Protein AF-A0A7S4P149-F1 (afdb_monomer_lite)

Radius of gyration: 23.35 Å; chains: 1; bounding box: 66×33×59 Å

Structure (mmCIF, N/CA/C/O backbone):
data_AF-A0A7S4P149-F1
#
_entry.id   AF-A0A7S4P149-F1
#
loop_
_atom_site.group_PDB
_atom_site.id
_atom_site.type_symbol
_atom_site.label_atom_id
_atom_site.label_alt_id
_atom_site.label_comp_id
_atom_site.label_asym_id
_atom_site.label_entity_id
_atom_site.label_seq_id
_atom_site.pdbx_PDB_ins_code
_atom_site.Cartn_x
_atom_site.Cartn_y
_atom_site.Cartn_z
_atom_site.occupancy
_atom_site.B_iso_or_equiv
_atom_site.auth_seq_id
_atom_site.auth_comp_id
_atom_site.auth_asym_id
_atom_site.auth_atom_id
_atom_site.pdbx_PDB_model_num
ATOM 1 N N . GLY A 1 1 ? 14.934 14.634 19.424 1.00 36.47 1 GLY A N 1
ATOM 2 C CA . GLY A 1 1 ? 13.562 15.132 19.262 1.00 36.47 1 GLY A CA 1
ATOM 3 C C . GLY A 1 1 ? 12.958 14.289 18.184 1.00 36.47 1 GLY A C 1
ATOM 4 O O . GLY A 1 1 ? 13.504 14.304 17.089 1.00 36.47 1 GLY A O 1
ATOM 5 N N . GLU A 1 2 ? 11.998 13.445 18.537 1.00 40.81 2 GLU A N 1
ATOM 6 C CA . GLU A 1 2 ? 11.382 12.505 17.603 1.00 40.81 2 GLU A CA 1
ATOM 7 C C . GLU A 1 2 ? 10.769 13.319 16.465 1.00 40.81 2 GLU A C 1
ATOM 9 O O . GLU A 1 2 ? 9.887 14.144 16.688 1.00 40.81 2 GLU A O 1
ATOM 14 N N . ALA A 1 3 ? 11.337 13.183 15.266 1.00 51.31 3 ALA A N 1
ATOM 15 C CA . ALA A 1 3 ? 10.701 13.692 14.068 1.00 51.31 3 ALA A CA 1
ATOM 16 C C . ALA A 1 3 ? 9.321 13.036 14.019 1.00 51.31 3 ALA A C 1
ATOM 18 O O . ALA A 1 3 ? 9.245 11.813 14.116 1.00 51.31 3 ALA A O 1
ATOM 19 N N . GLU A 1 4 ? 8.251 13.827 13.950 1.00 53.91 4 GLU A N 1
ATOM 20 C CA . GLU A 1 4 ? 6.920 13.263 13.770 1.00 53.91 4 GLU A CA 1
ATOM 21 C C . GLU A 1 4 ? 6.950 12.363 12.534 1.00 53.91 4 GLU A C 1
ATOM 23 O O . GLU A 1 4 ? 7.187 12.827 11.414 1.00 53.91 4 GLU A O 1
ATOM 28 N N . ASP A 1 5 ? 6.778 11.057 12.744 1.00 62.09 5 ASP A N 1
ATOM 29 C CA . ASP A 1 5 ? 6.598 10.121 11.647 1.00 62.09 5 ASP A CA 1
ATOM 30 C C . ASP A 1 5 ? 5.379 10.599 10.861 1.00 62.09 5 ASP A C 1
ATOM 32 O O . ASP A 1 5 ? 4.280 10.708 11.409 1.00 62.09 5 ASP A O 1
ATOM 36 N N . ALA A 1 6 ? 5.561 10.899 9.573 1.00 87.06 6 ALA A N 1
ATOM 37 C CA . ALA A 1 6 ? 4.443 11.293 8.729 1.00 87.06 6 ALA A CA 1
ATOM 38 C C . ALA A 1 6 ? 3.313 10.234 8.817 1.00 87.06 6 ALA A C 1
ATOM 40 O O . ALA A 1 6 ? 3.589 9.049 9.034 1.00 87.06 6 ALA A O 1
ATOM 41 N N . PRO A 1 7 ? 2.028 10.616 8.681 1.00 91.44 7 PRO A N 1
ATOM 42 C CA . PRO A 1 7 ? 0.908 9.770 9.114 1.00 91.44 7 PRO A CA 1
ATOM 43 C C . PRO A 1 7 ? 0.896 8.339 8.549 1.00 91.44 7 PRO A C 1
ATOM 45 O O . PRO A 1 7 ? 0.476 7.404 9.229 1.00 91.44 7 PRO A O 1
ATOM 48 N N . LEU A 1 8 ? 1.391 8.141 7.321 1.00 92.06 8 LEU A N 1
ATOM 49 C CA . LEU A 1 8 ? 1.495 6.815 6.701 1.00 92.06 8 LEU A CA 1
ATOM 50 C C . LEU A 1 8 ? 2.585 5.942 7.333 1.00 92.06 8 LEU A C 1
ATOM 52 O O . LEU A 1 8 ? 2.407 4.731 7.437 1.00 92.06 8 LEU A O 1
ATOM 56 N N . GLN A 1 9 ? 3.695 6.531 7.767 1.00 92.94 9 GLN A N 1
ATOM 57 C CA . GLN A 1 9 ? 4.779 5.849 8.469 1.00 92.94 9 GLN A CA 1
ATOM 58 C C . GLN A 1 9 ? 4.302 5.386 9.846 1.00 92.94 9 GLN A C 1
ATOM 60 O O . GLN A 1 9 ? 4.514 4.229 10.214 1.00 92.94 9 GLN A O 1
ATOM 65 N N . GLN A 1 10 ? 3.578 6.250 10.565 1.00 92.75 10 GLN A N 1
ATOM 66 C CA . GLN A 1 10 ? 2.970 5.878 11.839 1.00 92.75 10 GLN A CA 1
ATOM 67 C C . GLN A 1 10 ? 1.934 4.760 11.665 1.00 92.75 10 GLN A C 1
ATOM 69 O O . GLN A 1 10 ? 1.968 3.780 12.412 1.00 92.75 10 GLN A O 1
ATOM 74 N N . LEU A 1 11 ? 1.050 4.866 10.666 1.00 92.62 11 LEU A N 1
ATOM 75 C CA . LEU A 1 11 ? 0.077 3.815 10.358 1.00 92.62 11 LEU A CA 1
ATOM 76 C C . LEU A 1 11 ? 0.774 2.486 10.031 1.00 92.62 11 LEU A C 1
ATOM 78 O O . LEU A 1 11 ? 0.410 1.454 10.588 1.00 92.62 11 LEU A O 1
ATOM 82 N N . TYR A 1 12 ? 1.808 2.511 9.186 1.00 92.81 12 TYR A N 1
ATOM 83 C CA . TYR A 1 12 ? 2.596 1.327 8.847 1.00 92.81 12 TYR A CA 1
ATOM 84 C C . TYR A 1 12 ? 3.218 0.670 10.085 1.00 92.81 12 TYR A C 1
ATOM 86 O O . TYR A 1 12 ? 3.110 -0.543 10.258 1.00 92.81 12 TYR A O 1
ATOM 94 N N . ARG A 1 13 ? 3.820 1.461 10.981 1.00 92.88 13 ARG A N 1
ATOM 95 C CA . ARG A 1 13 ? 4.413 0.954 12.226 1.00 92.88 13 ARG A CA 1
ATOM 96 C C . ARG A 1 13 ? 3.376 0.254 13.108 1.00 92.88 13 ARG A C 1
ATOM 98 O O . ARG A 1 13 ? 3.656 -0.824 13.626 1.00 92.88 13 ARG A O 1
ATOM 105 N N . LEU A 1 14 ? 2.190 0.846 13.266 1.00 93.38 14 LEU A N 1
ATOM 106 C CA . LEU A 1 14 ? 1.097 0.252 14.046 1.00 93.38 14 LEU A CA 1
ATOM 107 C C . LEU A 1 14 ? 0.583 -1.047 13.410 1.00 93.38 14 LEU A C 1
ATOM 109 O O . LEU A 1 14 ? 0.349 -2.026 14.117 1.00 93.38 14 LEU A O 1
ATOM 113 N N . LEU A 1 15 ? 0.458 -1.082 12.080 1.00 92.00 15 LEU A N 1
ATOM 114 C CA . LEU A 1 15 ? 0.062 -2.289 11.353 1.00 92.00 15 LEU A CA 1
ATOM 115 C C . LEU A 1 15 ? 1.104 -3.401 11.490 1.00 92.00 15 LEU A C 1
ATOM 117 O O . LEU A 1 15 ? 0.729 -4.536 11.754 1.00 92.00 15 LEU A O 1
ATOM 121 N N . LEU A 1 16 ? 2.396 -3.086 11.378 1.00 92.44 16 LEU A N 1
ATOM 122 C CA . LEU A 1 16 ? 3.466 -4.069 11.544 1.00 92.44 16 LEU A CA 1
ATOM 123 C C . LEU A 1 16 ? 3.532 -4.604 12.981 1.00 92.44 16 LEU A C 1
ATOM 125 O O . LEU A 1 16 ? 3.799 -5.782 13.190 1.00 92.44 16 LEU A O 1
ATOM 129 N N . GLN A 1 17 ? 3.239 -3.765 13.978 1.00 93.19 17 GLN A N 1
ATOM 130 C CA . GLN A 1 17 ? 3.133 -4.209 15.368 1.00 93.19 17 GLN A CA 1
ATOM 131 C C . GLN A 1 17 ? 1.955 -5.177 15.575 1.00 93.19 17 GLN A C 1
ATOM 133 O O . GLN A 1 17 ? 2.093 -6.154 16.310 1.00 93.19 17 GLN A O 1
ATOM 138 N N . ALA A 1 18 ? 0.808 -4.920 14.940 1.00 90.88 18 ALA A N 1
ATOM 139 C CA . ALA A 1 18 ? -0.367 -5.790 15.018 1.00 90.88 18 ALA A CA 1
ATOM 140 C C . ALA A 1 18 ? -0.223 -7.075 14.178 1.00 90.88 18 ALA A C 1
ATOM 142 O O . ALA A 1 18 ? -0.739 -8.125 14.559 1.00 90.88 18 ALA A O 1
ATOM 143 N N . PHE A 1 19 ? 0.492 -6.998 13.053 1.00 88.75 19 PHE A N 1
ATOM 144 C CA . PHE A 1 19 ? 0.683 -8.077 12.084 1.00 88.75 19 PHE A CA 1
ATOM 145 C C . PHE A 1 19 ? 2.176 -8.250 11.755 1.00 88.75 19 PHE A C 1
ATOM 147 O O . PHE A 1 19 ? 2.606 -7.943 10.641 1.00 88.75 19 PHE A O 1
ATOM 154 N N . PRO A 1 20 ? 2.985 -8.773 12.694 1.00 90.75 20 PRO A N 1
ATOM 155 C CA . PRO A 1 20 ? 4.443 -8.834 12.545 1.00 90.75 20 PRO A CA 1
ATOM 156 C C . PRO A 1 20 ? 4.916 -9.729 11.394 1.00 90.75 20 PRO A C 1
ATOM 158 O O . PRO A 1 20 ? 6.050 -9.605 10.955 1.00 90.75 20 PRO A O 1
ATOM 161 N N . HIS A 1 21 ? 4.055 -10.614 10.887 1.00 88.56 21 HIS A N 1
ATOM 162 C CA . HIS A 1 21 ? 4.342 -11.476 9.736 1.00 88.56 21 HIS A CA 1
ATOM 163 C C . HIS A 1 21 ? 4.124 -10.788 8.380 1.00 88.56 21 HIS A C 1
ATOM 165 O O . HIS A 1 21 ? 4.433 -11.370 7.346 1.00 88.56 21 HIS A O 1
ATOM 171 N N . CYS A 1 22 ? 3.559 -9.580 8.364 1.00 87.06 22 CYS A N 1
ATOM 172 C CA . CYS A 1 22 ? 3.346 -8.786 7.155 1.00 87.06 22 CYS A CA 1
ATOM 173 C C . CYS A 1 22 ? 4.493 -7.779 6.964 1.00 87.06 22 CYS A C 1
ATOM 175 O O . CYS A 1 22 ? 4.265 -6.576 6.828 1.00 87.06 22 CYS A O 1
ATOM 177 N N . ASP A 1 23 ? 5.734 -8.263 6.987 1.00 90.56 23 ASP A N 1
ATOM 178 C CA . ASP A 1 23 ? 6.957 -7.455 7.029 1.00 90.56 23 ASP A CA 1
ATOM 179 C C . ASP A 1 23 ? 7.684 -7.346 5.679 1.00 90.56 23 ASP A C 1
ATOM 181 O O . ASP A 1 23 ? 8.797 -6.821 5.629 1.00 90.56 23 ASP A O 1
ATOM 185 N N . ASP A 1 24 ? 7.048 -7.761 4.575 1.00 87.94 24 ASP A N 1
ATOM 186 C CA . ASP A 1 24 ? 7.626 -7.807 3.220 1.00 87.94 24 ASP A CA 1
ATOM 187 C C . ASP A 1 24 ? 8.397 -6.531 2.839 1.00 87.94 24 ASP A C 1
ATOM 189 O O . ASP A 1 24 ? 9.446 -6.583 2.192 1.00 87.94 24 ASP A O 1
ATOM 193 N N . SER A 1 25 ? 7.891 -5.362 3.249 1.00 84.25 25 SER A N 1
ATOM 194 C CA . SER A 1 25 ? 8.538 -4.074 2.973 1.00 84.25 25 SER A CA 1
ATOM 195 C C . SER A 1 25 ? 9.870 -3.913 3.715 1.00 84.25 25 SER A C 1
ATOM 197 O O . SER A 1 25 ? 10.845 -3.448 3.121 1.00 84.25 25 SER A O 1
ATOM 199 N N . ILE A 1 26 ? 9.953 -4.326 4.985 1.00 85.94 26 ILE A N 1
ATOM 200 C CA . ILE A 1 26 ? 11.218 -4.316 5.737 1.00 85.94 26 ILE A CA 1
ATOM 201 C C . ILE A 1 26 ? 12.132 -5.427 5.237 1.00 85.94 26 ILE A C 1
ATOM 203 O O . ILE A 1 26 ? 13.292 -5.152 4.929 1.00 85.94 26 ILE A O 1
ATOM 207 N N . ALA A 1 27 ? 11.613 -6.648 5.101 1.00 86.88 27 ALA A N 1
ATOM 208 C CA . ALA A 1 27 ? 12.392 -7.809 4.690 1.00 86.88 27 ALA A CA 1
ATOM 209 C C . ALA A 1 27 ? 13.079 -7.589 3.332 1.00 86.88 27 ALA A C 1
ATOM 211 O O . ALA A 1 27 ? 14.228 -7.986 3.137 1.00 86.88 27 ALA A O 1
ATOM 212 N N . ARG A 1 28 ? 12.400 -6.910 2.399 1.00 84.38 28 ARG A N 1
ATOM 213 C CA . ARG A 1 28 ? 12.913 -6.686 1.044 1.00 84.38 28 ARG A CA 1
ATOM 214 C C . ARG A 1 28 ? 13.661 -5.369 0.861 1.00 84.38 28 ARG A C 1
ATOM 216 O O . ARG A 1 28 ? 14.620 -5.333 0.092 1.00 84.38 28 ARG A O 1
ATOM 223 N N . PHE A 1 29 ? 13.222 -4.287 1.504 1.00 84.12 29 PHE A N 1
ATOM 224 C CA . PHE A 1 29 ? 13.723 -2.937 1.212 1.00 84.12 29 PHE A CA 1
ATOM 225 C C . PHE A 1 29 ? 14.344 -2.226 2.416 1.00 84.12 29 PHE A C 1
ATOM 227 O O . PHE A 1 29 ? 14.810 -1.100 2.260 1.00 84.12 29 PHE A O 1
ATOM 234 N N . GLN A 1 30 ? 14.348 -2.848 3.601 1.00 88.19 30 GLN A N 1
ATOM 235 C CA . GLN A 1 30 ? 14.827 -2.285 4.875 1.00 88.19 30 GLN A CA 1
ATOM 236 C C . GLN A 1 30 ? 14.105 -1.004 5.328 1.00 88.19 30 GLN A C 1
ATOM 238 O O . GLN A 1 30 ? 14.465 -0.406 6.340 1.00 88.19 30 GLN A O 1
ATOM 243 N N . ARG A 1 31 ? 13.077 -0.565 4.595 1.00 88.06 31 ARG A N 1
ATOM 244 C CA . ARG A 1 31 ? 12.280 0.625 4.894 1.00 88.06 31 ARG A CA 1
ATOM 245 C C . ARG A 1 31 ? 10.908 0.542 4.241 1.00 88.06 31 ARG A C 1
ATOM 247 O O . ARG A 1 31 ? 10.738 -0.088 3.200 1.00 88.06 31 ARG A O 1
ATOM 254 N N . PHE A 1 32 ? 9.953 1.267 4.811 1.00 90.06 32 PHE A N 1
ATOM 255 C CA . PHE A 1 32 ? 8.665 1.523 4.180 1.00 90.06 32 PHE A CA 1
ATOM 256 C C . PHE A 1 32 ? 8.741 2.781 3.309 1.00 90.06 32 PHE A C 1
ATOM 258 O O . PHE A 1 32 ? 9.099 3.858 3.786 1.00 90.06 32 PHE A O 1
ATOM 265 N N . VAL A 1 33 ? 8.401 2.641 2.028 1.00 89.81 33 VAL A N 1
ATOM 266 C CA . VAL A 1 33 ? 8.249 3.762 1.091 1.00 89.81 33 VAL A CA 1
ATOM 267 C C . VAL A 1 33 ? 6.829 3.695 0.535 1.00 89.81 33 VAL A C 1
ATOM 269 O O . VAL A 1 33 ? 6.558 2.796 -0.264 1.00 89.81 33 VAL A O 1
ATOM 272 N N . PRO A 1 34 ? 5.906 4.583 0.945 1.00 90.19 34 PRO A N 1
ATOM 273 C CA . PRO A 1 34 ? 4.542 4.564 0.434 1.00 90.19 34 PRO A CA 1
ATOM 274 C C . PRO A 1 34 ? 4.544 4.917 -1.056 1.00 90.19 34 PRO A C 1
ATOM 276 O O . PRO A 1 34 ? 5.005 5.986 -1.452 1.00 90.19 34 PRO A O 1
ATOM 279 N N . HIS A 1 35 ? 4.048 4.004 -1.886 1.00 89.31 35 HIS A N 1
ATOM 280 C CA . HIS A 1 35 ? 3.960 4.179 -3.332 1.00 89.31 35 HIS A CA 1
ATOM 281 C C . HIS A 1 35 ? 2.784 3.379 -3.898 1.00 89.31 35 HIS A C 1
ATOM 283 O O . HIS A 1 35 ? 2.312 2.424 -3.280 1.00 89.31 35 HIS A O 1
ATOM 289 N N . LEU A 1 36 ? 2.337 3.755 -5.095 1.00 89.00 36 LEU A N 1
ATOM 290 C CA . LEU A 1 36 ? 1.383 2.986 -5.885 1.00 89.00 36 LEU A CA 1
ATOM 291 C C . LEU A 1 36 ? 2.124 2.381 -7.077 1.00 89.00 36 LEU A C 1
ATOM 293 O O . LEU A 1 36 ? 2.741 3.099 -7.862 1.00 89.00 36 LEU A O 1
ATOM 297 N N . SER A 1 37 ? 2.083 1.056 -7.205 1.00 88.75 37 SER A N 1
ATOM 298 C CA . SER A 1 37 ? 2.637 0.381 -8.380 1.00 88.75 37 SER A CA 1
ATOM 299 C C . SER A 1 37 ? 1.753 0.659 -9.598 1.00 88.75 37 SER A C 1
ATOM 301 O O . SER A 1 37 ? 0.573 0.326 -9.581 1.00 88.75 37 SER A O 1
ATOM 303 N N . LEU A 1 38 ? 2.327 1.236 -10.657 1.00 86.44 38 LEU A N 1
ATOM 304 C CA . LEU A 1 38 ? 1.629 1.487 -11.931 1.00 86.44 38 LEU A CA 1
ATOM 305 C C . LEU A 1 38 ? 1.824 0.353 -12.949 1.00 86.44 38 LEU A C 1
ATOM 307 O O . LEU A 1 38 ? 1.060 0.222 -13.899 1.00 86.44 38 LEU A O 1
ATOM 311 N N . GLY A 1 39 ? 2.848 -0.475 -12.749 1.00 85.31 39 GLY A N 1
ATOM 312 C CA . GLY A 1 39 ? 3.175 -1.601 -13.612 1.00 85.31 39 GLY A CA 1
ATOM 313 C C . GLY A 1 39 ? 4.453 -2.302 -13.163 1.00 85.31 39 GLY A C 1
ATOM 314 O O . GLY A 1 39 ? 5.169 -1.824 -12.282 1.00 85.31 39 GLY A O 1
ATOM 315 N N . GLN A 1 40 ? 4.721 -3.460 -13.762 1.00 84.25 40 GLN A N 1
ATOM 316 C CA . GLN A 1 40 ? 5.949 -4.228 -13.573 1.00 84.25 40 GLN A CA 1
ATOM 317 C C . GLN A 1 40 ? 6.443 -4.684 -14.947 1.00 84.25 40 GLN A C 1
ATOM 319 O O . GLN A 1 40 ? 5.678 -5.265 -15.716 1.00 84.25 40 GLN A O 1
ATOM 324 N N . TRP A 1 41 ? 7.717 -4.440 -15.251 1.00 85.12 41 TRP A N 1
ATOM 325 C CA . TRP A 1 41 ? 8.327 -4.794 -16.535 1.00 85.12 41 TRP A CA 1
ATOM 326 C C . TRP A 1 41 ? 9.443 -5.811 -16.335 1.00 85.12 41 TRP A C 1
ATOM 328 O O . TRP A 1 41 ? 10.150 -5.789 -15.330 1.00 85.12 41 TRP A O 1
ATOM 338 N N . LYS A 1 42 ? 9.587 -6.722 -17.303 1.00 81.31 42 LYS A N 1
ATOM 339 C CA . LYS A 1 42 ? 10.648 -7.743 -17.299 1.00 81.31 42 LYS A CA 1
ATOM 340 C C . LYS A 1 42 ? 11.981 -7.206 -17.820 1.00 81.31 42 LYS A C 1
ATOM 342 O O . LYS A 1 42 ? 13.021 -7.770 -17.501 1.00 81.31 42 LYS A O 1
ATOM 347 N N . THR A 1 43 ? 11.946 -6.151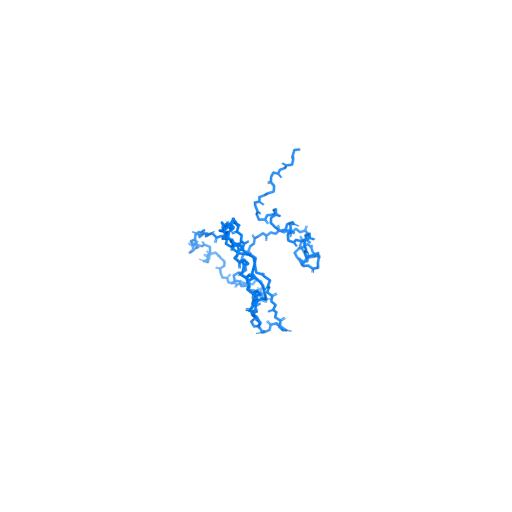 -18.631 1.00 81.94 43 THR A N 1
ATOM 348 C CA . THR A 1 43 ? 13.119 -5.521 -19.242 1.00 81.94 43 THR A CA 1
ATOM 349 C C . THR A 1 43 ? 13.293 -4.101 -18.713 1.00 81.94 43 THR A C 1
ATOM 351 O O . THR A 1 43 ? 12.323 -3.436 -18.348 1.00 81.94 43 THR A O 1
ATOM 354 N N . LEU A 1 44 ? 14.546 -3.639 -18.679 1.00 73.31 44 LEU A N 1
ATOM 355 C CA . LEU A 1 44 ? 14.916 -2.295 -18.219 1.00 73.31 44 LEU A CA 1
ATOM 356 C C . LEU A 1 44 ? 14.414 -1.174 -19.137 1.00 73.31 44 LEU A C 1
ATOM 358 O O . LEU A 1 44 ? 14.368 -0.028 -18.709 1.00 73.31 44 LEU A O 1
ATOM 362 N N . GLU A 1 45 ? 14.034 -1.496 -20.375 1.00 78.44 45 GLU A N 1
ATOM 363 C CA . GLU A 1 45 ? 13.515 -0.518 -21.338 1.00 78.44 45 GLU A CA 1
ATOM 364 C C . GLU A 1 45 ? 12.200 0.115 -20.860 1.00 78.44 45 GLU A C 1
ATOM 366 O O . GLU A 1 45 ? 11.955 1.280 -21.163 1.00 78.44 45 GLU A O 1
ATOM 371 N N . GLY A 1 46 ? 11.416 -0.608 -20.042 1.00 68.81 46 GLY A N 1
ATOM 372 C CA . GLY A 1 46 ? 10.219 -0.085 -19.380 1.00 68.81 46 GLY A CA 1
ATOM 373 C C . GLY A 1 46 ? 9.198 0.548 -20.340 1.00 68.81 46 GLY A C 1
ATOM 374 O O . GLY A 1 46 ? 9.283 0.394 -21.557 1.00 68.81 46 GLY A O 1
ATOM 375 N N . PRO A 1 47 ? 8.177 1.246 -19.823 1.00 77.00 47 PRO A N 1
ATOM 376 C CA . PRO A 1 47 ? 7.395 2.171 -20.629 1.00 77.00 47 PRO A CA 1
ATOM 377 C C . PR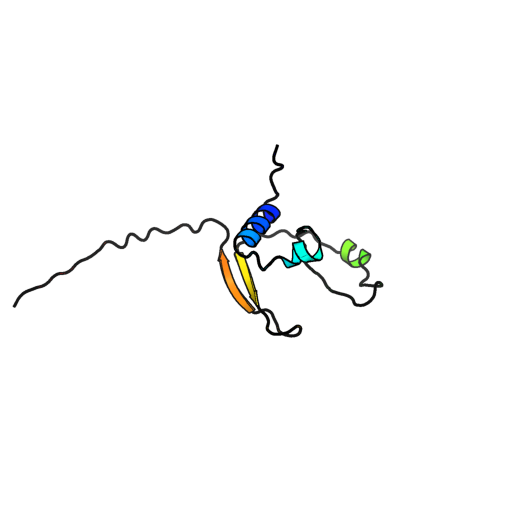O A 1 47 ? 8.198 3.480 -20.792 1.00 77.00 47 PRO A C 1
ATOM 379 O O . PRO A 1 47 ? 9.123 3.736 -20.016 1.00 77.00 47 PRO A O 1
ATOM 382 N N . PRO A 1 48 ? 7.832 4.370 -21.726 1.00 80.00 48 PRO A N 1
ATOM 383 C CA . PRO A 1 48 ? 8.438 5.695 -21.811 1.00 80.00 48 PRO A CA 1
ATOM 384 C C . PRO A 1 48 ? 8.040 6.547 -20.588 1.00 80.00 48 PRO A C 1
ATOM 386 O O . PRO A 1 48 ? 7.094 7.331 -20.648 1.00 80.00 48 PRO A O 1
ATOM 389 N N . ILE A 1 49 ? 8.759 6.397 -19.468 1.00 84.62 49 ILE A N 1
ATOM 390 C CA . ILE A 1 49 ? 8.470 7.059 -18.180 1.00 84.62 49 ILE A CA 1
ATOM 391 C C . ILE A 1 49 ? 8.323 8.573 -18.351 1.00 84.62 49 ILE A C 1
ATOM 393 O O . ILE A 1 49 ? 7.370 9.144 -17.838 1.00 84.62 49 ILE A O 1
ATOM 397 N N . ALA A 1 50 ? 9.181 9.200 -19.159 1.00 83.94 50 ALA A N 1
ATOM 398 C CA . ALA A 1 50 ? 9.116 10.634 -19.438 1.00 83.94 50 ALA A CA 1
ATOM 399 C C . ALA A 1 50 ? 7.776 11.077 -20.061 1.00 83.94 50 ALA A C 1
ATOM 401 O O . ALA A 1 50 ? 7.301 12.175 -19.786 1.00 83.94 50 ALA A O 1
ATOM 402 N N . GLN A 1 51 ? 7.143 10.233 -20.886 1.00 86.00 51 GLN A N 1
ATOM 403 C CA . GLN A 1 51 ? 5.823 10.534 -21.451 1.00 86.00 51 GLN A CA 1
ATOM 404 C C . GLN A 1 51 ? 4.733 10.424 -20.383 1.00 86.00 51 GLN A C 1
ATOM 406 O O . GLN A 1 51 ? 3.860 11.287 -20.311 1.00 86.00 51 GLN A O 1
ATOM 411 N N . LEU A 1 52 ? 4.811 9.396 -19.531 1.00 85.75 52 LEU A N 1
ATOM 412 C CA . LEU A 1 52 ? 3.883 9.225 -18.415 1.00 85.75 52 LEU A CA 1
ATOM 413 C C . LEU A 1 52 ? 3.974 10.415 -17.451 1.00 85.75 52 LEU A C 1
ATOM 415 O O . LEU A 1 52 ? 2.949 11.017 -17.143 1.00 85.75 52 LEU A O 1
ATOM 419 N N . GLU A 1 53 ? 5.189 10.794 -17.048 1.00 87.50 53 GLU A N 1
ATOM 420 C CA . GLU A 1 53 ? 5.460 11.938 -16.169 1.00 87.50 53 GLU A CA 1
ATOM 421 C C . GLU A 1 53 ? 4.950 13.258 -16.754 1.00 87.50 53 GLU A C 1
ATOM 423 O O . GLU A 1 53 ? 4.321 14.034 -16.038 1.00 87.50 53 GLU A O 1
ATOM 428 N N . ALA A 1 54 ? 5.161 13.501 -18.053 1.00 91.19 54 ALA A N 1
ATOM 429 C CA . ALA A 1 54 ? 4.702 14.723 -18.716 1.00 91.19 54 ALA A CA 1
ATOM 430 C C . ALA A 1 54 ? 3.170 14.865 -18.727 1.00 91.19 54 ALA A C 1
ATOM 432 O O . ALA A 1 54 ? 2.654 15.980 -18.716 1.00 91.19 54 ALA A O 1
ATOM 433 N N . SER A 1 55 ? 2.450 13.741 -18.748 1.00 90.94 55 SER A N 1
ATOM 434 C CA . SER A 1 55 ? 0.983 13.696 -18.714 1.00 90.94 55 SER A CA 1
ATOM 435 C C . SER A 1 55 ? 0.392 13.525 -17.310 1.00 90.94 55 SER A C 1
ATOM 437 O O . SER A 1 55 ? -0.826 13.433 -17.172 1.00 90.94 55 SER A O 1
ATOM 439 N N . TRP A 1 56 ? 1.226 13.430 -16.268 1.00 91.38 56 TRP A N 1
ATOM 440 C CA . TRP A 1 56 ? 0.761 13.024 -14.946 1.00 91.38 56 TRP A CA 1
ATOM 441 C C . TRP A 1 56 ? 0.052 14.154 -14.200 1.00 91.38 56 TRP A C 1
ATOM 443 O O . TRP A 1 56 ? 0.656 15.163 -13.826 1.00 91.38 56 TRP A O 1
ATOM 453 N N . GLU A 1 57 ? -1.216 13.937 -13.869 1.00 93.25 57 GLU A N 1
ATOM 454 C CA . GLU A 1 57 ? -1.975 14.835 -13.007 1.00 93.25 57 GLU A CA 1
ATOM 455 C C . GLU A 1 57 ? -1.895 14.387 -11.543 1.00 93.25 57 GLU A C 1
ATOM 457 O O . GLU A 1 57 ? -2.208 13.250 -11.174 1.00 93.25 57 GLU A O 1
ATOM 462 N N . LYS A 1 58 ? -1.469 15.302 -10.665 1.00 90.88 58 LYS A N 1
ATOM 463 C CA . LYS A 1 58 ? -1.425 15.033 -9.224 1.00 90.88 58 LYS A CA 1
ATOM 464 C C . LYS A 1 58 ? -2.841 14.837 -8.698 1.00 90.88 58 LYS A C 1
ATOM 466 O O . LYS A 1 58 ? -3.688 15.709 -8.843 1.00 90.88 58 LYS A O 1
ATOM 471 N N . SER A 1 59 ? -3.049 13.717 -8.020 1.00 90.44 59 SER A N 1
ATOM 472 C CA . SER A 1 59 ? -4.323 13.367 -7.403 1.00 90.44 59 SER A CA 1
ATOM 473 C C . SER A 1 59 ? -4.166 13.255 -5.892 1.00 90.44 59 SER A C 1
ATOM 475 O O . SER A 1 59 ? -3.135 12.796 -5.396 1.00 90.44 59 SER A O 1
ATOM 477 N N . SER A 1 60 ? -5.201 13.656 -5.163 1.00 93.06 60 SER A N 1
ATOM 478 C CA . SER A 1 60 ? -5.314 13.455 -3.722 1.00 93.06 60 SER A CA 1
ATOM 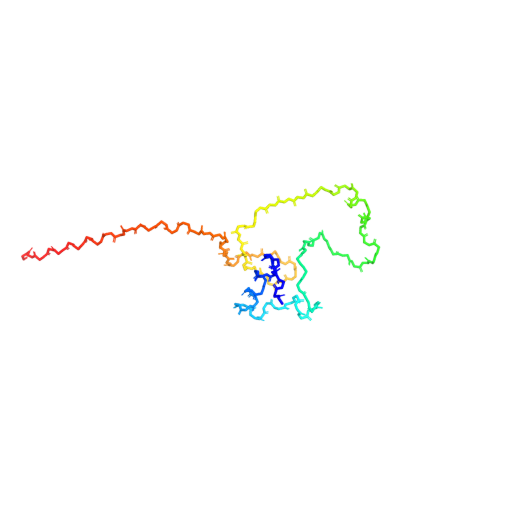479 C C . SER A 1 60 ? -6.687 12.884 -3.394 1.00 93.06 60 SER A C 1
ATOM 481 O O . SER A 1 60 ? -7.672 13.139 -4.083 1.00 93.06 60 SER A O 1
ATOM 483 N N . PHE A 1 61 ? -6.742 12.062 -2.353 1.00 92.56 61 PHE A N 1
ATOM 484 C CA . PHE A 1 61 ? -7.973 11.435 -1.899 1.00 92.56 61 PHE A CA 1
ATOM 485 C C . PHE A 1 61 ? -7.886 11.132 -0.406 1.00 92.56 61 PHE A C 1
ATOM 487 O O . PHE A 1 61 ? -6.798 11.032 0.166 1.00 92.56 61 PHE A O 1
ATOM 494 N N . LEU A 1 62 ? -9.050 10.986 0.222 1.00 92.69 62 LEU A N 1
ATOM 495 C CA . LEU A 1 62 ? -9.152 10.557 1.610 1.00 92.69 62 LEU A CA 1
ATOM 496 C C . LEU A 1 62 ? -8.988 9.036 1.696 1.00 92.69 62 LEU A C 1
ATOM 498 O O . LEU A 1 62 ? -9.673 8.293 0.994 1.00 92.69 62 LEU A O 1
ATOM 502 N N . VAL A 1 63 ? -8.124 8.573 2.597 1.00 92.69 63 VAL A N 1
ATOM 503 C CA . VAL A 1 63 ? -8.017 7.150 2.935 1.00 92.69 63 VAL A CA 1
ATOM 504 C C . VAL A 1 63 ? -8.955 6.867 4.103 1.00 92.69 63 VAL A C 1
ATOM 506 O O . VAL A 1 63 ? -8.738 7.365 5.203 1.00 92.69 63 VAL A O 1
ATOM 509 N N . SER A 1 64 ? -10.001 6.080 3.859 1.00 94.50 64 SER A N 1
ATOM 510 C CA . SER A 1 64 ? -11.023 5.766 4.865 1.00 94.50 64 SER A CA 1
ATOM 511 C C . SER A 1 64 ? -10.878 4.384 5.489 1.00 94.50 64 SER A C 1
ATOM 513 O O . SER A 1 64 ? -11.523 4.127 6.493 1.00 94.50 64 SER A O 1
ATOM 515 N N . HIS A 1 65 ? -10.082 3.483 4.906 1.00 95.12 65 HIS A N 1
ATOM 516 C CA . HIS A 1 65 ? -9.969 2.100 5.368 1.00 95.12 65 HIS A CA 1
ATOM 517 C C . HIS A 1 65 ? -8.576 1.522 5.115 1.00 95.12 65 HIS A C 1
ATOM 519 O O . HIS A 1 65 ? -7.903 1.891 4.149 1.00 95.12 65 HIS A O 1
ATOM 525 N N . VAL A 1 66 ? -8.198 0.544 5.937 1.00 93.88 66 VAL A N 1
ATOM 526 C CA . VAL A 1 66 ? -7.131 -0.425 5.653 1.00 93.88 66 VAL A CA 1
ATOM 527 C C . VAL A 1 66 ? -7.773 -1.779 5.388 1.00 93.88 66 VAL A C 1
ATOM 529 O O . VAL A 1 66 ? -8.640 -2.212 6.142 1.00 93.88 66 VAL A O 1
ATOM 532 N N . TYR A 1 67 ? -7.339 -2.467 4.336 1.00 93.19 67 TYR A N 1
ATOM 533 C CA . TYR A 1 67 ? -7.890 -3.767 3.965 1.00 93.19 67 TYR A CA 1
ATOM 534 C C . TYR A 1 67 ? -6.862 -4.875 4.161 1.00 93.19 67 TYR A C 1
ATOM 536 O O . TYR A 1 67 ? -5.735 -4.774 3.677 1.00 93.19 67 TYR A O 1
ATOM 544 N N . LEU A 1 68 ? -7.278 -5.964 4.808 1.00 91.06 68 LEU A N 1
ATOM 545 C CA . LEU A 1 68 ? -6.566 -7.234 4.728 1.00 91.06 68 LEU A CA 1
ATOM 546 C C . LEU A 1 68 ? -6.991 -7.925 3.434 1.00 91.06 68 LEU A C 1
ATOM 548 O O . LEU A 1 68 ? -8.173 -8.223 3.245 1.00 91.06 68 LEU A O 1
ATOM 552 N N . ILE A 1 69 ? -6.029 -8.183 2.554 1.00 93.50 69 ILE A N 1
ATOM 553 C CA . ILE A 1 69 ? -6.262 -8.825 1.261 1.00 93.50 69 ILE A CA 1
ATOM 554 C C . ILE A 1 69 ? -5.570 -10.181 1.187 1.00 93.50 69 ILE A C 1
ATOM 556 O O . ILE A 1 69 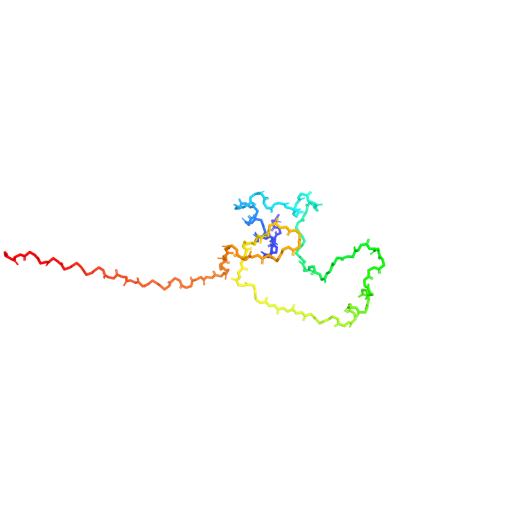? -4.535 -10.403 1.810 1.00 93.50 69 ILE A O 1
ATOM 560 N N . ALA A 1 70 ? -6.133 -11.087 0.394 1.00 93.31 70 ALA A N 1
ATOM 561 C CA . ALA A 1 70 ? -5.555 -12.404 0.163 1.00 93.31 70 ALA A CA 1
ATOM 562 C C . ALA A 1 70 ? -5.743 -12.852 -1.288 1.00 93.31 70 ALA A C 1
ATOM 564 O O . ALA A 1 70 ? -6.717 -12.485 -1.944 1.00 93.31 70 ALA A O 1
ATOM 565 N N . ARG A 1 71 ? -4.832 -13.695 -1.773 1.00 95.81 71 ARG A N 1
ATOM 566 C CA . ARG A 1 71 ? -4.934 -14.407 -3.056 1.00 95.81 71 ARG A CA 1
ATOM 567 C C . ARG A 1 71 ? -4.300 -15.789 -2.916 1.00 95.81 71 ARG A C 1
ATOM 569 O O . ARG A 1 71 ? -3.424 -15.959 -2.072 1.00 95.81 71 ARG A O 1
ATOM 576 N N . SER A 1 72 ? -4.757 -16.760 -3.702 1.00 95.12 72 SER A N 1
ATOM 577 C CA . SER A 1 72 ? -4.267 -18.146 -3.622 1.00 95.12 72 SER A CA 1
ATOM 578 C C . SER A 1 72 ? -3.080 -18.403 -4.556 1.00 95.12 72 SER A C 1
ATOM 580 O O . SER A 1 72 ? -2.232 -19.239 -4.257 1.00 95.12 72 SER A O 1
ATOM 582 N N . GLY A 1 73 ? -2.976 -17.646 -5.649 1.00 93.69 73 GLY A N 1
ATOM 583 C CA . GLY A 1 73 ? -1.872 -17.714 -6.597 1.00 93.69 73 GLY A CA 1
ATOM 584 C C . GLY A 1 73 ? -1.548 -16.365 -7.233 1.00 93.69 73 GLY A C 1
ATOM 585 O O . GLY A 1 73 ? -2.238 -15.367 -7.039 1.00 93.69 73 GLY A O 1
ATOM 586 N N . PHE A 1 74 ? -0.465 -16.332 -8.012 1.00 89.62 74 PHE A N 1
ATOM 587 C CA . PHE A 1 74 ? 0.013 -15.111 -8.670 1.00 89.62 74 PHE A CA 1
ATOM 588 C C . PHE A 1 74 ? -1.010 -14.516 -9.650 1.00 89.62 74 PHE A C 1
ATOM 590 O O . PHE A 1 74 ? -1.122 -13.294 -9.741 1.00 89.62 74 PHE A O 1
ATOM 597 N N . HIS A 1 75 ? -1.750 -15.377 -10.355 1.00 93.19 75 HIS A N 1
ATOM 598 C CA . HIS A 1 75 ? -2.744 -14.989 -11.358 1.00 93.19 75 HIS A CA 1
ATOM 599 C C . HIS A 1 75 ? -4.137 -14.718 -10.779 1.00 93.19 75 HIS A C 1
ATOM 601 O O . HIS A 1 75 ? -4.997 -14.219 -11.502 1.00 93.19 75 HIS A O 1
ATOM 607 N N . ASP A 1 76 ? -4.364 -15.017 -9.499 1.00 95.94 76 ASP A N 1
ATOM 608 C CA . ASP A 1 76 ? -5.669 -14.814 -8.882 1.00 95.94 76 ASP A CA 1
ATOM 609 C C . ASP A 1 76 ? -5.848 -13.351 -8.461 1.00 95.94 76 ASP A C 1
ATOM 611 O O . ASP A 1 76 ? -4.910 -12.739 -7.927 1.00 95.94 76 ASP A O 1
ATOM 615 N N . PRO A 1 77 ? -7.055 -12.782 -8.632 1.00 95.62 77 PRO A N 1
ATOM 616 C CA . PRO A 1 77 ? -7.361 -11.477 -8.075 1.00 95.62 77 PRO A CA 1
ATOM 617 C C . PRO A 1 77 ? -7.282 -11.519 -6.546 1.00 95.62 77 PRO A C 1
ATOM 619 O O . PRO A 1 77 ? -7.588 -12.527 -5.901 1.00 95.62 77 PRO A O 1
ATOM 622 N N . PHE A 1 78 ? -6.905 -10.390 -5.949 1.00 95.81 78 PHE A N 1
ATOM 623 C CA . PHE A 1 78 ? -7.032 -10.224 -4.509 1.00 95.81 78 PHE A CA 1
ATOM 624 C C . PHE A 1 78 ? -8.506 -10.180 -4.111 1.00 95.81 78 PHE A C 1
ATOM 626 O O . PHE A 1 78 ? -9.313 -9.497 -4.741 1.00 95.81 78 PHE A O 1
ATOM 633 N N . ARG A 1 79 ? -8.839 -10.860 -3.015 1.00 97.06 79 ARG A N 1
ATOM 634 C CA . ARG A 1 79 ? -10.105 -10.684 -2.299 1.00 97.06 79 ARG A CA 1
ATOM 635 C C . ARG A 1 79 ? -9.875 -9.878 -1.029 1.00 97.06 79 ARG A C 1
ATOM 637 O O . ARG A 1 79 ? -8.828 -10.018 -0.393 1.00 97.06 79 ARG A O 1
ATOM 644 N N . VAL A 1 80 ? -10.875 -9.099 -0.636 1.00 96.56 80 VAL A N 1
ATOM 645 C CA . VAL A 1 80 ? -10.917 -8.459 0.682 1.00 96.56 80 VAL A CA 1
ATOM 646 C C . VAL A 1 80 ? -11.336 -9.502 1.714 1.00 96.56 80 VAL A C 1
ATOM 648 O O . VAL A 1 80 ? -12.366 -10.152 1.561 1.00 96.56 80 VAL A O 1
ATOM 651 N N . VAL A 1 81 ? -10.518 -9.677 2.748 1.00 95.00 81 VAL A N 1
ATOM 652 C CA . VAL A 1 81 ? -10.788 -10.567 3.888 1.00 95.00 81 VAL A CA 1
ATOM 653 C C . VAL A 1 81 ? -11.374 -9.777 5.051 1.00 95.00 81 VAL A C 1
ATOM 655 O O . VAL A 1 81 ? -12.289 -10.248 5.718 1.00 95.00 81 VAL A O 1
ATOM 658 N N . TYR A 1 82 ? -10.850 -8.575 5.287 1.00 92.56 82 TYR A N 1
ATOM 659 C CA . TYR A 1 82 ? -11.302 -7.697 6.358 1.00 92.56 82 TYR A CA 1
ATOM 660 C C . TYR A 1 82 ? -11.071 -6.233 5.982 1.00 92.56 82 TYR A C 1
ATOM 662 O O . TYR A 1 82 ? -10.148 -5.927 5.222 1.00 92.56 82 TYR A O 1
ATOM 670 N N . ALA A 1 83 ? -11.890 -5.340 6.531 1.00 93.94 83 ALA A N 1
ATOM 671 C CA . ALA A 1 83 ? -11.770 -3.899 6.369 1.00 93.94 83 ALA A CA 1
ATOM 672 C C . ALA A 1 83 ? -11.731 -3.239 7.750 1.00 93.94 83 ALA A C 1
ATOM 674 O O . ALA A 1 83 ? -12.612 -3.465 8.576 1.00 93.94 83 ALA A O 1
ATOM 675 N N . VAL A 1 84 ? -10.705 -2.431 7.996 1.00 91.38 84 VAL A N 1
ATOM 676 C CA . VAL A 1 84 ? -10.552 -1.625 9.207 1.00 91.38 84 VAL A CA 1
ATOM 677 C C . VAL A 1 84 ? -10.879 -0.181 8.838 1.00 91.38 84 VAL A C 1
ATOM 679 O O . VAL A 1 84 ? -10.106 0.411 8.078 1.00 91.38 84 VAL A O 1
ATOM 682 N N . PRO A 1 85 ? -11.996 0.393 9.315 1.00 93.19 85 PRO A N 1
ATOM 683 C CA . PRO A 1 85 ? -12.283 1.801 9.092 1.00 93.19 85 PRO A CA 1
ATOM 684 C C . PRO A 1 85 ? -11.234 2.671 9.791 1.00 93.19 85 PRO A C 1
ATOM 686 O O . PRO A 1 85 ? -10.773 2.377 10.894 1.00 93.19 85 PRO A O 1
ATOM 689 N N . LEU A 1 86 ? -10.832 3.742 9.117 1.00 90.19 86 LEU A N 1
ATOM 690 C CA . LEU A 1 86 ? -9.956 4.784 9.630 1.00 90.19 86 LEU A CA 1
ATOM 691 C C . LEU A 1 86 ? -10.778 6.042 9.903 1.00 90.19 86 LEU A C 1
ATOM 693 O O . LEU A 1 86 ? -11.639 6.427 9.113 1.00 90.19 86 LEU A O 1
ATOM 697 N N . GLY A 1 87 ? -10.454 6.717 11.003 1.00 86.38 87 GLY A N 1
ATOM 698 C CA . GLY A 1 87 ? -11.231 7.842 11.516 1.00 86.38 87 GLY A CA 1
ATOM 699 C C . GLY A 1 87 ? -12.090 7.430 12.707 1.00 86.38 87 GLY A C 1
ATOM 700 O O . GLY A 1 87 ? -12.060 6.285 13.151 1.00 86.38 87 GLY A O 1
ATOM 701 N N . LYS A 1 88 ? -12.815 8.388 13.282 1.00 73.38 88 LYS A N 1
ATOM 702 C CA . LYS A 1 88 ? -13.738 8.094 14.377 1.00 73.38 88 LYS A CA 1
ATOM 703 C C . LYS A 1 88 ? -15.011 7.508 13.780 1.00 73.38 88 LYS A C 1
ATOM 705 O O . LYS A 1 88 ? -15.700 8.196 13.032 1.00 73.38 88 LYS A O 1
ATOM 710 N N . GLU A 1 89 ? -15.340 6.276 14.146 1.00 59.66 89 GLU A N 1
ATOM 711 C CA . GLU A 1 89 ? -16.748 5.909 14.214 1.00 59.66 89 GLU A CA 1
ATOM 712 C C . GLU A 1 89 ? -17.359 6.815 15.285 1.00 59.66 89 GLU A C 1
ATOM 714 O O . GLU A 1 89 ? -16.957 6.776 16.451 1.00 59.66 89 GLU A O 1
ATOM 719 N N . GLU A 1 90 ? -18.283 7.691 14.893 1.00 52.03 90 GLU A N 1
ATOM 720 C CA . GLU A 1 90 ? -19.258 8.225 15.837 1.00 52.03 90 GLU A CA 1
ATOM 721 C C . GLU A 1 90 ? -20.007 7.004 16.369 1.00 52.03 90 GLU A C 1
ATOM 723 O O . GLU A 1 90 ? -20.949 6.515 15.741 1.00 52.03 90 GLU A O 1
ATOM 728 N N . VAL A 1 91 ? -19.522 6.449 17.483 1.00 51.41 91 VAL A N 1
ATOM 729 C CA . VAL A 1 91 ? -20.234 5.435 18.249 1.00 51.41 91 VAL A CA 1
ATOM 730 C C . VAL A 1 91 ? -21.537 6.100 18.643 1.00 51.41 91 VAL A C 1
ATOM 732 O O . VAL A 1 91 ? -21.608 6.847 19.618 1.00 51.41 91 VAL A O 1
ATOM 735 N N . SER A 1 92 ? -22.570 5.868 17.840 1.00 50.53 92 SER A N 1
ATOM 736 C CA . SER A 1 92 ? -23.925 6.216 18.204 1.00 50.53 92 SER A CA 1
ATOM 737 C C . SER A 1 92 ? -24.227 5.291 19.369 1.00 50.53 92 SER A C 1
ATOM 739 O O . SER A 1 92 ? -24.493 4.103 19.189 1.00 50.53 92 SER A O 1
ATOM 741 N N . SER A 1 93 ? -24.079 5.812 20.581 1.00 49.16 93 SER A N 1
ATOM 742 C CA . SER A 1 93 ? -24.528 5.180 21.806 1.00 49.16 93 SER A CA 1
ATOM 74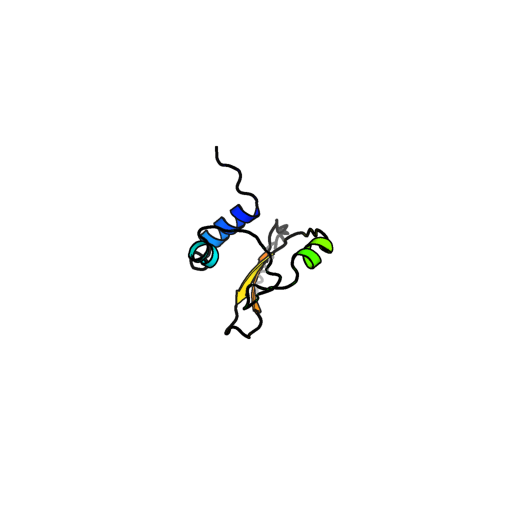3 C C . SER A 1 93 ? -26.047 5.056 21.730 1.00 49.16 93 SER A C 1
ATOM 745 O O . SER A 1 93 ? -26.803 5.856 22.276 1.00 49.16 93 SER A O 1
ATOM 747 N N . ALA A 1 94 ? -26.517 4.036 21.013 1.00 48.88 94 ALA A N 1
ATOM 748 C CA . ALA A 1 94 ? -27.867 3.540 21.148 1.00 48.88 94 ALA A CA 1
ATOM 749 C C . ALA A 1 94 ? -27.955 2.913 22.540 1.00 48.88 94 ALA A C 1
ATOM 751 O O . ALA A 1 94 ? -27.698 1.725 22.740 1.00 48.88 94 ALA A O 1
ATOM 752 N N . SER A 1 95 ? -28.265 3.769 23.514 1.00 52.19 95 SER A N 1
ATOM 753 C CA . SER A 1 95 ? -28.777 3.415 24.827 1.00 52.19 95 SER A CA 1
ATOM 754 C C . SER A 1 95 ? -29.922 2.426 24.638 1.00 52.19 95 SER A C 1
ATOM 756 O O . SER A 1 95 ? -31.068 2.809 24.419 1.00 52.19 95 SER A O 1
ATOM 758 N N . SER A 1 96 ? -29.599 1.139 24.686 1.00 52.59 96 SER A N 1
ATOM 759 C CA . SER A 1 96 ? -30.586 0.076 24.776 1.00 52.59 96 SER A CA 1
ATOM 760 C C . SER A 1 96 ? -31.019 0.043 26.233 1.00 52.59 96 SER A C 1
ATOM 762 O O . SER A 1 96 ? -30.422 -0.643 27.061 1.00 52.59 96 SER A O 1
ATOM 764 N N . SER A 1 97 ? -32.001 0.876 26.570 1.00 52.16 97 SER A N 1
ATOM 765 C CA . SER A 1 97 ? -32.709 0.778 27.835 1.00 52.16 97 SER A CA 1
ATOM 766 C C . SER A 1 97 ? -33.346 -0.606 27.926 1.00 52.16 97 SER A C 1
ATOM 768 O O . SER A 1 97 ? -34.199 -1.003 27.134 1.00 52.16 97 SER A O 1
ATOM 770 N N . SER A 1 98 ? -32.890 -1.351 28.923 1.00 52.44 98 SER A N 1
ATOM 771 C CA . SER A 1 98 ? -33.503 -2.563 29.435 1.00 52.44 98 SER A CA 1
ATOM 772 C C . SER A 1 98 ? -34.997 -2.351 29.691 1.00 52.44 98 SER A C 1
ATOM 774 O O . SER A 1 98 ? -35.366 -1.535 30.534 1.00 52.44 98 SER A O 1
ATOM 776 N N . SER A 1 99 ? -35.848 -3.122 29.017 1.00 52.31 99 SER A N 1
ATOM 777 C CA . SER A 1 99 ? -37.226 -3.361 29.453 1.00 52.31 99 SER A CA 1
ATOM 778 C C . SER A 1 99 ? -37.338 -4.821 29.873 1.00 52.31 99 SER A C 1
ATOM 780 O O . SER A 1 99 ? -37.563 -5.708 29.054 1.00 52.31 99 SER A O 1
ATOM 782 N N . THR A 1 100 ? -37.119 -5.080 31.159 1.00 52.66 100 THR A N 1
ATOM 783 C CA . THR A 1 100 ? -37.519 -6.330 31.806 1.00 52.66 100 THR A CA 1
ATOM 784 C C . THR A 1 100 ? -39.034 -6.315 31.964 1.00 52.66 100 THR A C 1
ATOM 786 O O . THR A 1 100 ? -39.561 -5.485 32.702 1.00 52.66 100 THR A O 1
ATOM 789 N N . SER A 1 101 ? -39.734 -7.226 31.293 1.00 53.75 101 SER A N 1
ATOM 790 C CA . SER A 1 101 ? -41.118 -7.557 31.626 1.00 53.75 101 SER A CA 1
ATOM 791 C C . SER A 1 101 ? -41.122 -8.938 32.274 1.00 53.75 101 SER A C 1
ATOM 793 O O . SER A 1 101 ? -41.049 -9.959 31.595 1.00 53.75 101 SER A O 1
ATOM 795 N N . SER A 1 102 ? -41.130 -8.945 33.607 1.00 55.56 102 SER A N 1
ATOM 796 C CA . SER A 1 102 ? -41.626 -10.072 34.393 1.00 55.56 102 SER A CA 1
ATOM 797 C C . SER A 1 102 ? -43.148 -10.039 34.343 1.00 55.56 102 SER A C 1
ATOM 799 O O . SER A 1 102 ? -43.745 -9.042 34.747 1.00 55.56 102 SER A O 1
ATOM 801 N N . LEU A 1 103 ? -43.764 -11.140 33.926 1.00 57.56 103 LEU A N 1
ATOM 802 C CA . LEU A 1 103 ? -45.093 -11.510 34.393 1.00 57.56 103 LEU A CA 1
ATOM 803 C C . LEU A 1 103 ? -45.048 -12.969 34.852 1.00 57.56 103 LEU A C 1
ATOM 805 O O . LEU A 1 103 ? -45.071 -13.894 34.047 1.00 57.56 103 LEU A O 1
ATOM 809 N N . ASP A 1 104 ? -44.948 -13.123 36.169 1.00 58.59 104 ASP A N 1
ATOM 810 C CA . ASP A 1 104 ? -45.552 -14.230 36.903 1.00 58.59 104 ASP A CA 1
ATOM 811 C C . ASP A 1 104 ? -47.063 -13.973 37.066 1.00 58.59 104 ASP A C 1
ATOM 813 O O . ASP A 1 104 ? -47.495 -12.816 37.036 1.00 58.59 104 ASP A O 1
ATOM 817 N N . GLN A 1 105 ? -47.794 -15.058 37.364 1.00 50.75 105 GLN A N 1
ATOM 818 C CA . GLN A 1 105 ? -49.241 -15.236 37.626 1.00 50.75 105 GLN A CA 1
ATOM 819 C C . GLN A 1 105 ? -50.001 -15.799 36.408 1.00 50.75 105 GLN A C 1
ATOM 821 O O . GLN A 1 105 ? -50.054 -15.153 35.367 1.00 50.75 105 GLN A O 1
ATOM 826 N N . VAL A 1 106 ? -50.601 -16.998 36.443 1.00 51.66 106 VAL A N 1
ATOM 827 C CA . VAL A 1 106 ? -51.170 -17.833 37.532 1.00 51.66 106 VAL A CA 1
ATOM 828 C C . VAL A 1 106 ? -51.085 -19.318 37.180 1.00 51.66 106 VAL A C 1
ATOM 830 O O . VAL A 1 106 ? -51.140 -19.632 35.971 1.00 51.66 106 VAL A O 1
#

Organism: Guillardia theta (NCBI:txid55529)

Foldseek 3Di: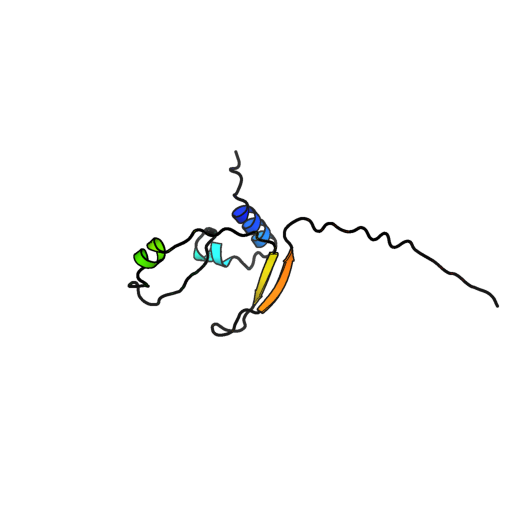
DDDPDPPVRVVVVVVCVVVVVVCCCCVPPVDDDDDDDPDDDPDPVPPPVVVCVVPDDDDDDDDFWDFDWDDDDPPGDIDTPDIDTPDDDPPPPPPPDDDDDDDDDD

pLDDT: mean 81.28, std 16.28, range [36.47, 97.06]

InterPro domains:
  IPR009097 Cyclic phosphodiesterase [SSF55144] (4-73)

Sequence (106 aa):
GEAEDAPLQQLYRLLLQAFPHCDDSIARFQRFVPHLSLGQWKTLEGPPIAQLEASWEKSSFLVSHVYLIARSGFHDPFRVVYAVPLGKEEVSSASSSSSTSSLDQV

Secondary structure (DSSP, 8-state):
------HHHHHHHHHHHH-TT--HHHHHHSS----------SSTT-S-HHHHHHTPPP------EEEEEE-SSTTSPPEEEEEEE-S-------------------